Protein AF-A0A9D6MM96-F1 (afdb_monomer)

Nearest PDB structures (foldseek):
  2ix8-assembly1_A  TM=4.034E-01  e=6.860E+00  Saccharomyces cerevisiae
  4tx5-assembly1_A  TM=1.862E-01  e=7.548E+00  Homo sapiens

Sequence (153 aa):
MTKTASILEHLTSEQLKALLALAAGAGPLADILPAGVAESDQLARLLGEMCPGEPEAGQVLLDTVAAAGAPVAALRGVKEMAKELVAGVADDAHRQAAMLLYHAAVAAAFGTHGVDLSSRPVAARRTLWQELAAALAAHPLGRVFRNAAERVP

Structure (mmCIF, N/CA/C/O backbone):
data_AF-A0A9D6MM96-F1
#
_entry.id   AF-A0A9D6MM96-F1
#
loop_
_atom_site.group_PDB
_atom_site.id
_atom_site.type_symbol
_atom_site.label_atom_id
_atom_site.label_alt_id
_atom_site.label_comp_id
_atom_site.label_asym_id
_atom_site.label_entity_id
_atom_site.label_seq_id
_atom_site.pdbx_PDB_ins_code
_atom_site.Cartn_x
_atom_site.Cartn_y
_atom_site.Cartn_z
_atom_site.occupancy
_atom_site.B_iso_or_equiv
_atom_site.auth_seq_id
_atom_site.auth_comp_id
_atom_site.auth_asym_id
_atom_site.auth_atom_id
_atom_site.pdbx_PDB_model_num
ATOM 1 N N . MET A 1 1 ? 16.838 -21.919 -28.761 1.00 45.03 1 MET A N 1
ATOM 2 C CA . MET A 1 1 ? 15.361 -21.936 -28.681 1.00 45.03 1 MET A CA 1
ATOM 3 C C . MET A 1 1 ? 14.976 -22.115 -27.225 1.00 45.03 1 MET A C 1
ATOM 5 O O . MET A 1 1 ? 15.562 -22.937 -26.534 1.00 45.03 1 MET A O 1
ATOM 9 N N . THR A 1 2 ? 14.122 -21.225 -26.741 1.00 45.59 2 THR A N 1
ATOM 10 C CA . THR A 1 2 ? 13.866 -20.919 -25.331 1.00 45.59 2 THR A CA 1
ATOM 11 C C . THR A 1 2 ? 13.113 -22.062 -24.651 1.00 45.59 2 THR A C 1
ATOM 13 O O . THR A 1 2 ? 12.047 -22.467 -25.104 1.00 45.59 2 THR A O 1
ATOM 16 N N . LYS A 1 3 ? 13.671 -22.574 -23.548 1.00 51.59 3 LYS A N 1
ATOM 17 C CA . LYS A 1 3 ? 13.192 -23.734 -22.767 1.00 51.59 3 LYS A CA 1
ATOM 18 C C . LYS A 1 3 ? 11.700 -23.653 -22.390 1.00 51.59 3 LYS A C 1
ATOM 20 O O . LYS A 1 3 ? 11.045 -24.675 -22.243 1.00 51.59 3 LYS A O 1
ATOM 25 N N . THR A 1 4 ? 11.158 -22.440 -22.303 1.00 51.16 4 THR A N 1
ATOM 26 C CA . THR A 1 4 ? 9.756 -22.132 -21.995 1.00 51.16 4 THR A CA 1
ATOM 27 C C . THR A 1 4 ? 8.776 -22.548 -23.098 1.00 51.16 4 THR A C 1
ATOM 29 O O . THR A 1 4 ? 7.692 -23.025 -22.785 1.00 51.16 4 THR A O 1
ATOM 32 N N . ALA A 1 5 ? 9.152 -22.428 -24.377 1.00 54.38 5 ALA A N 1
ATOM 33 C CA . ALA A 1 5 ? 8.277 -22.804 -25.494 1.00 54.38 5 ALA A CA 1
ATOM 34 C C . ALA A 1 5 ? 8.068 -24.327 -25.561 1.00 54.38 5 ALA A C 1
ATOM 36 O O . ALA A 1 5 ? 6.955 -24.797 -25.761 1.00 54.38 5 ALA A O 1
ATOM 37 N N . SER A 1 6 ? 9.124 -25.093 -25.273 1.00 55.19 6 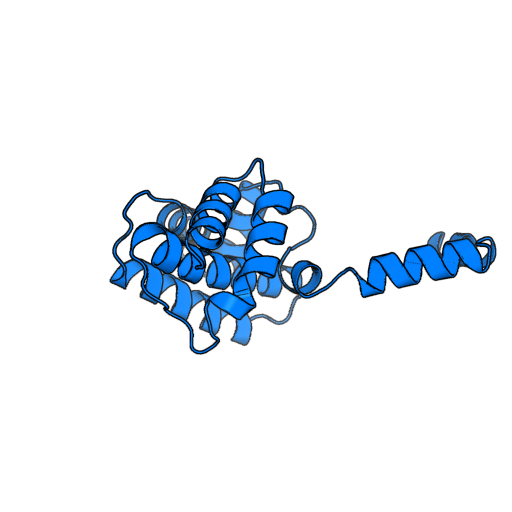SER A N 1
ATOM 38 C CA . SER A 1 6 ? 9.087 -26.560 -25.268 1.00 55.19 6 SER A CA 1
ATOM 39 C C . SER A 1 6 ? 8.229 -27.137 -24.134 1.00 55.19 6 SER A C 1
ATOM 41 O O . SER A 1 6 ? 7.628 -28.194 -24.297 1.00 55.19 6 SER A O 1
ATOM 43 N N . ILE A 1 7 ? 8.120 -26.444 -22.996 1.00 60.44 7 ILE A N 1
ATOM 44 C CA . ILE A 1 7 ? 7.280 -26.886 -21.870 1.00 60.44 7 ILE A CA 1
ATOM 45 C C . ILE A 1 7 ? 5.791 -26.706 -22.196 1.00 60.44 7 ILE A C 1
ATOM 47 O O . ILE A 1 7 ? 4.982 -27.549 -21.819 1.00 60.44 7 ILE A O 1
ATOM 51 N N . LEU A 1 8 ? 5.430 -25.650 -22.933 1.00 59.12 8 LEU A N 1
ATOM 52 C CA . LEU A 1 8 ? 4.040 -25.365 -23.300 1.00 59.12 8 LEU A CA 1
ATOM 53 C C . LEU A 1 8 ? 3.462 -26.390 -24.288 1.00 59.12 8 LEU A C 1
ATOM 55 O O . LEU A 1 8 ? 2.279 -26.705 -24.209 1.00 59.12 8 LEU A O 1
ATOM 59 N N . GLU A 1 9 ? 4.295 -26.957 -25.164 1.00 68.06 9 GLU A N 1
ATOM 60 C CA . GLU A 1 9 ? 3.892 -27.959 -26.166 1.00 68.06 9 GLU A CA 1
ATOM 61 C C . GLU A 1 9 ? 3.523 -29.329 -25.567 1.00 68.06 9 GLU A C 1
ATOM 63 O O . GLU A 1 9 ? 2.843 -30.119 -26.218 1.00 68.06 9 GLU A O 1
ATOM 68 N N . HIS A 1 10 ? 3.937 -29.612 -24.327 1.00 72.94 10 HIS A N 1
ATOM 69 C CA . HIS A 1 10 ? 3.707 -30.901 -23.658 1.00 72.94 10 HIS A CA 1
ATOM 70 C C . HIS A 1 10 ? 2.579 -30.862 -22.616 1.00 72.94 10 HIS A C 1
ATOM 72 O O . HIS A 1 10 ? 2.313 -31.868 -21.955 1.00 72.94 10 HIS A O 1
ATOM 78 N N . LEU A 1 11 ? 1.917 -29.716 -22.441 1.00 77.38 11 LEU A N 1
ATOM 79 C CA . LEU A 1 11 ? 0.817 -29.586 -21.491 1.00 77.38 11 LEU A CA 1
ATOM 80 C C . LEU A 1 11 ? -0.481 -30.116 -22.097 1.00 77.38 11 LEU A C 1
ATOM 82 O O . LEU A 1 11 ? -0.872 -29.773 -23.211 1.00 77.38 11 LEU A O 1
ATOM 86 N N . THR A 1 12 ? -1.189 -30.933 -21.325 1.00 84.12 12 THR A N 1
ATOM 87 C CA . THR A 1 12 ? -2.539 -31.369 -21.691 1.00 84.12 12 THR A CA 1
ATOM 88 C C . THR A 1 12 ? -3.513 -30.190 -21.665 1.00 84.12 12 THR A C 1
ATOM 90 O O . THR A 1 12 ? -3.302 -29.204 -20.958 1.00 84.12 12 THR A O 1
ATOM 93 N N . SER A 1 13 ? -4.628 -30.303 -22.394 1.00 73.62 13 SER A N 1
ATOM 94 C CA . SER A 1 13 ? -5.652 -29.247 -22.439 1.00 73.62 13 SER A CA 1
ATOM 95 C C . SER A 1 13 ? -6.181 -28.875 -21.044 1.00 73.62 13 SER A C 1
ATOM 97 O O . SER A 1 13 ? -6.422 -27.703 -20.771 1.00 73.62 13 SER A O 1
ATOM 99 N N . GLU A 1 14 ? -6.275 -29.841 -20.126 1.00 68.56 14 GLU A N 1
ATOM 100 C CA . GLU A 1 14 ? -6.685 -29.598 -18.737 1.00 68.56 14 GLU A CA 1
ATOM 101 C C . GLU A 1 14 ? -5.603 -28.886 -17.910 1.00 68.56 14 GLU A C 1
ATOM 103 O O . GLU A 1 14 ? -5.920 -27.991 -17.131 1.00 68.56 14 GLU A O 1
ATOM 108 N N . GLN A 1 15 ? -4.317 -29.190 -18.118 1.00 73.62 15 GLN A N 1
ATOM 109 C CA . GLN A 1 15 ? -3.221 -28.453 -17.472 1.00 73.62 15 GLN A CA 1
ATOM 110 C C . GLN A 1 15 ? -3.101 -27.024 -18.009 1.00 73.62 15 GLN A C 1
ATOM 112 O O . GLN A 1 15 ? -2.834 -26.099 -17.244 1.00 73.62 15 GLN A O 1
ATOM 117 N N . LEU A 1 16 ? -3.344 -26.828 -19.308 1.00 79.56 16 LEU A N 1
ATOM 118 C CA . LEU A 1 16 ? -3.378 -25.505 -19.919 1.00 79.56 16 LEU A CA 1
ATOM 119 C C . LEU A 1 16 ? -4.558 -24.686 -19.379 1.00 79.56 16 LEU A C 1
ATOM 121 O O . LEU A 1 16 ? -4.372 -23.531 -19.015 1.00 79.56 16 LEU A O 1
ATOM 125 N N . LYS A 1 17 ? -5.751 -25.286 -19.247 1.00 63.22 17 LYS A N 1
ATOM 126 C CA . LYS A 1 17 ? -6.907 -24.651 -18.592 1.00 63.22 17 LYS A CA 1
ATOM 127 C C . LYS A 1 17 ? -6.634 -24.331 -17.128 1.00 63.22 17 LYS A C 1
ATOM 129 O O . LYS A 1 17 ? -7.011 -23.256 -16.689 1.00 63.22 17 LYS A O 1
ATOM 134 N N . ALA A 1 18 ? -5.976 -25.221 -16.386 1.00 65.56 18 ALA A N 1
ATOM 135 C CA . ALA A 1 18 ? -5.613 -24.973 -14.994 1.00 65.56 18 ALA A CA 1
ATOM 136 C C . ALA A 1 18 ? -4.621 -23.808 -14.868 1.00 65.56 18 ALA A C 1
ATOM 138 O O . ALA A 1 18 ? -4.817 -22.941 -14.025 1.00 65.56 18 ALA A O 1
ATOM 139 N N . LEU A 1 19 ? -3.611 -23.732 -15.741 1.00 70.44 19 LEU A N 1
ATOM 140 C CA . LEU A 1 19 ? -2.678 -22.602 -15.803 1.00 70.44 19 LEU A CA 1
ATOM 141 C C . LEU A 1 19 ? -3.362 -21.303 -16.226 1.00 70.44 19 LEU A C 1
ATOM 143 O O . LEU A 1 19 ? -3.107 -20.265 -15.627 1.00 70.44 19 LEU A O 1
ATOM 147 N N . LEU A 1 20 ? -4.252 -21.353 -17.218 1.00 67.94 20 LEU A N 1
ATOM 148 C CA . LEU A 1 20 ? -5.038 -20.199 -17.652 1.00 67.94 20 LEU A CA 1
ATOM 149 C C . LEU A 1 20 ? -6.027 -19.751 -16.578 1.00 67.94 20 LEU A C 1
ATOM 151 O O . LEU A 1 20 ? -6.221 -18.558 -16.419 1.00 67.94 20 LEU A O 1
ATOM 155 N N . ALA A 1 21 ? -6.615 -20.669 -15.813 1.00 58.38 21 ALA A N 1
ATOM 156 C CA . ALA A 1 21 ? -7.458 -20.348 -14.666 1.00 58.38 21 ALA A CA 1
ATOM 157 C C . ALA A 1 21 ? -6.634 -19.752 -13.515 1.00 58.38 21 ALA A C 1
ATOM 159 O O . ALA A 1 21 ? -7.093 -18.820 -12.863 1.00 58.38 21 ALA A O 1
ATOM 160 N N . LEU A 1 22 ? -5.404 -20.231 -13.302 1.00 57.31 22 LEU A N 1
ATOM 161 C CA . LEU A 1 22 ? -4.470 -19.665 -12.328 1.00 57.31 22 LEU A CA 1
ATOM 162 C C . LEU A 1 22 ? -4.024 -18.252 -12.733 1.00 57.31 22 LEU A C 1
ATOM 164 O O . LEU A 1 22 ? -3.988 -17.358 -11.899 1.00 57.31 22 LEU A O 1
ATOM 168 N N . ALA A 1 23 ? -3.734 -18.041 -14.019 1.00 58.88 23 ALA A N 1
ATOM 169 C CA . ALA A 1 23 ? -3.358 -16.748 -14.584 1.00 58.88 23 ALA A CA 1
ATOM 170 C C . ALA A 1 23 ? -4.550 -15.782 -14.685 1.00 58.88 23 ALA A C 1
ATOM 172 O O . ALA A 1 23 ? -4.394 -14.594 -14.447 1.00 58.88 23 ALA A O 1
ATOM 173 N N . ALA A 1 24 ? -5.756 -16.273 -14.969 1.00 53.09 24 ALA A N 1
ATOM 174 C CA . ALA A 1 24 ? -6.988 -15.486 -14.897 1.00 53.09 24 ALA A CA 1
ATOM 175 C C . ALA A 1 24 ? -7.382 -15.166 -13.443 1.00 53.09 24 ALA A C 1
ATOM 177 O O . ALA A 1 24 ? -8.073 -14.183 -13.194 1.00 53.09 24 ALA A O 1
ATOM 178 N N . GLY A 1 25 ? -6.934 -15.990 -12.490 1.00 43.56 25 GLY A N 1
ATOM 179 C CA . GLY A 1 25 ? -6.999 -15.745 -11.050 1.00 43.56 25 GLY A CA 1
ATOM 180 C C . GLY A 1 25 ? -5.856 -14.876 -10.516 1.00 43.56 25 GLY A C 1
ATOM 181 O O . GLY A 1 25 ? -5.935 -14.425 -9.374 1.00 43.56 25 GLY A O 1
ATOM 182 N N . ALA A 1 26 ? -4.829 -14.587 -11.325 1.00 51.66 26 ALA A N 1
ATOM 183 C CA . ALA A 1 26 ? -3.846 -13.545 -11.052 1.00 51.66 26 ALA A CA 1
ATOM 184 C C . ALA A 1 26 ? -4.523 -12.190 -11.293 1.00 51.66 26 ALA A C 1
ATOM 186 O O . ALA A 1 26 ? -4.341 -11.536 -12.314 1.00 51.66 26 ALA A O 1
ATOM 187 N N . GLY A 1 27 ? -5.418 -11.835 -10.375 1.00 56.47 27 GLY A N 1
ATOM 188 C CA . GLY A 1 27 ? -6.161 -10.589 -10.396 1.00 56.47 27 GLY A CA 1
ATOM 189 C C . GLY A 1 27 ? -5.259 -9.373 -10.125 1.00 56.47 27 GLY A C 1
ATOM 190 O O . GLY A 1 27 ? -4.046 -9.431 -10.330 1.00 56.47 27 GLY A O 1
ATOM 191 N N . PRO A 1 28 ? -5.823 -8.276 -9.587 1.00 62.47 28 PRO A N 1
ATOM 192 C CA . PRO A 1 28 ? -5.110 -7.020 -9.314 1.00 62.47 28 PRO A CA 1
ATOM 193 C C . PRO A 1 28 ? -3.791 -7.180 -8.542 1.00 62.47 28 PRO A C 1
ATOM 195 O O . PRO A 1 28 ? -2.936 -6.303 -8.585 1.00 62.47 28 PRO A O 1
ATOM 198 N N . LEU A 1 29 ? -3.623 -8.292 -7.825 1.00 70.56 29 LEU A N 1
ATOM 199 C CA . LEU A 1 29 ? -2.426 -8.633 -7.075 1.00 70.56 29 LEU A CA 1
ATOM 200 C C . LEU A 1 29 ? -1.156 -8.706 -7.939 1.00 70.56 29 LEU A C 1
ATOM 202 O O . LEU A 1 29 ? -0.116 -8.226 -7.498 1.00 70.56 29 LEU A O 1
ATOM 206 N N . ALA A 1 30 ? -1.225 -9.260 -9.155 1.00 66.94 30 ALA A N 1
ATOM 207 C CA . ALA A 1 30 ? -0.062 -9.354 -10.047 1.00 66.94 30 ALA A CA 1
ATOM 208 C C . ALA A 1 30 ? 0.370 -7.981 -10.591 1.00 66.94 30 ALA A C 1
ATOM 210 O O . ALA A 1 30 ? 1.553 -7.749 -10.819 1.00 66.94 30 ALA A O 1
ATOM 211 N N . ASP A 1 31 ? -0.572 -7.045 -10.711 1.00 70.50 31 ASP A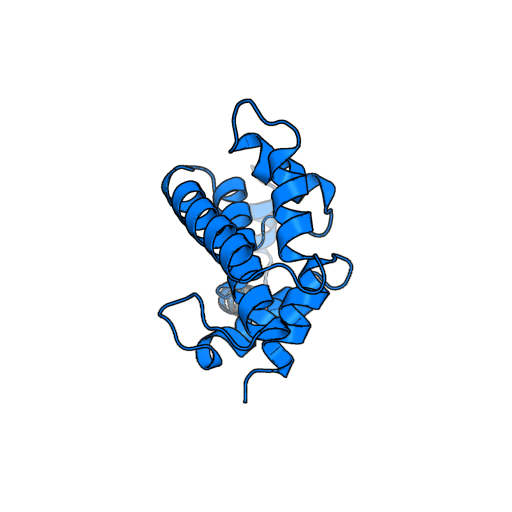 N 1
ATOM 212 C CA . ASP A 1 31 ? -0.299 -5.657 -11.101 1.00 70.50 31 ASP A CA 1
ATOM 213 C C . ASP A 1 31 ? 0.237 -4.807 -9.934 1.00 70.50 31 ASP A C 1
ATOM 215 O O . ASP A 1 31 ? 0.667 -3.674 -10.139 1.00 70.50 31 ASP A O 1
ATOM 219 N N . ILE A 1 32 ? 0.195 -5.325 -8.699 1.00 73.62 32 ILE A N 1
ATOM 220 C CA . ILE A 1 32 ? 0.551 -4.588 -7.474 1.00 73.62 32 ILE A CA 1
ATOM 221 C C . ILE A 1 32 ? 1.780 -5.177 -6.778 1.00 73.62 32 ILE A C 1
ATOM 223 O O . ILE A 1 32 ? 2.507 -4.432 -6.129 1.00 73.62 32 ILE A O 1
ATOM 227 N N . LEU A 1 33 ? 2.030 -6.484 -6.869 1.00 77.19 33 LEU A N 1
ATOM 228 C CA . LEU A 1 33 ? 3.171 -7.126 -6.218 1.00 77.19 33 LEU A CA 1
ATOM 229 C C . LEU A 1 33 ? 4.341 -7.289 -7.192 1.00 77.19 33 LEU A C 1
ATOM 231 O O . LEU A 1 33 ? 4.263 -8.131 -8.089 1.00 77.19 33 LEU A O 1
ATOM 235 N N . PRO A 1 34 ? 5.458 -6.570 -6.980 1.00 70.88 34 PRO A N 1
ATOM 236 C CA . PRO A 1 34 ? 6.691 -6.903 -7.678 1.00 70.88 34 PRO A CA 1
ATOM 237 C C . PRO A 1 34 ? 7.155 -8.338 -7.393 1.00 70.88 34 PRO A C 1
ATOM 239 O O . PRO A 1 34 ? 6.969 -8.891 -6.303 1.00 70.88 34 PRO A O 1
ATOM 242 N N . ALA A 1 35 ? 7.819 -8.952 -8.370 1.00 67.25 35 ALA A N 1
ATOM 243 C CA . ALA A 1 35 ? 8.483 -10.232 -8.152 1.00 67.25 35 ALA A CA 1
ATOM 244 C C . ALA A 1 35 ? 9.581 -10.082 -7.073 1.00 67.25 35 ALA A C 1
ATOM 246 O O . ALA A 1 35 ? 10.459 -9.227 -7.196 1.00 67.25 35 ALA A O 1
ATOM 247 N N . GLY A 1 36 ? 9.535 -10.911 -6.022 1.00 60.66 36 GLY A N 1
ATOM 248 C CA . GLY A 1 36 ? 10.537 -10.925 -4.939 1.00 60.66 36 GLY A CA 1
ATOM 24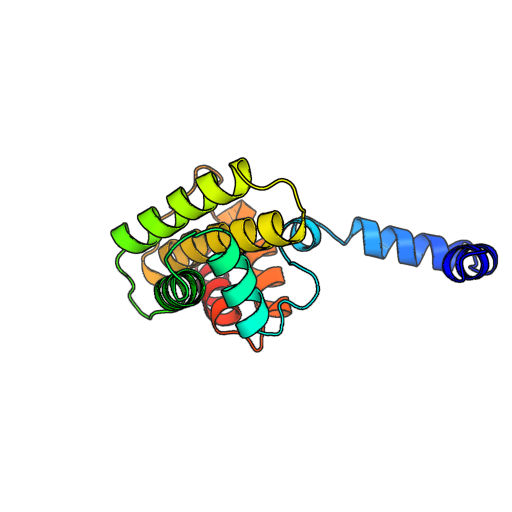9 C C . GLY A 1 36 ? 10.211 -10.084 -3.692 1.00 60.66 36 GLY A C 1
ATOM 250 O O . GLY A 1 36 ? 10.965 -10.097 -2.730 1.00 60.66 36 GLY A O 1
ATOM 251 N N . VAL A 1 37 ? 9.049 -9.424 -3.627 1.00 65.31 37 VAL A N 1
ATOM 252 C CA . VAL A 1 37 ? 8.671 -8.482 -2.536 1.00 65.31 37 VAL A CA 1
ATOM 253 C C . VAL A 1 37 ? 8.507 -9.094 -1.144 1.00 65.31 37 VAL A C 1
ATOM 255 O O . VAL A 1 37 ? 8.345 -8.374 -0.160 1.00 65.31 37 VAL A O 1
ATOM 258 N N . ALA A 1 38 ? 8.607 -10.416 -1.016 1.00 60.50 38 ALA A N 1
ATOM 259 C CA . ALA A 1 38 ? 8.769 -11.031 0.298 1.00 60.50 38 ALA A CA 1
ATOM 260 C C . ALA A 1 38 ? 10.003 -10.475 1.049 1.00 60.50 38 ALA A C 1
ATOM 262 O O . ALA A 1 38 ? 10.044 -10.532 2.277 1.00 60.50 38 ALA A O 1
ATOM 263 N N . GLU A 1 39 ? 10.967 -9.893 0.329 1.00 72.94 39 GLU A N 1
ATOM 264 C CA . GLU A 1 39 ? 12.161 -9.251 0.870 1.00 72.94 39 GLU A CA 1
ATOM 265 C C . GLU A 1 39 ? 11.951 -7.733 1.031 1.00 72.94 39 GLU A C 1
ATOM 267 O O . GLU A 1 39 ? 11.928 -6.976 0.057 1.00 72.94 39 GLU A O 1
ATOM 272 N N . SER A 1 40 ? 11.815 -7.276 2.284 1.00 76.25 40 SER A N 1
ATOM 273 C CA . SER A 1 40 ? 11.608 -5.858 2.638 1.00 76.25 40 SER A CA 1
ATOM 274 C C . SER A 1 40 ? 12.682 -4.936 2.043 1.00 76.25 40 SER A C 1
ATOM 276 O O . SER A 1 40 ? 12.368 -3.834 1.592 1.00 76.25 40 SER A O 1
ATOM 278 N N . ASP A 1 41 ? 13.929 -5.405 1.978 1.00 86.56 41 ASP A N 1
ATOM 279 C CA . ASP A 1 41 ? 15.069 -4.643 1.455 1.00 86.56 41 ASP A CA 1
ATOM 280 C C . ASP A 1 41 ? 14.940 -4.378 -0.051 1.00 86.56 41 ASP A C 1
ATOM 282 O O . ASP A 1 41 ? 15.299 -3.304 -0.535 1.00 86.56 41 ASP A O 1
ATOM 286 N N . GLN A 1 42 ? 14.376 -5.326 -0.808 1.00 88.94 42 GLN A N 1
ATOM 287 C CA . GLN A 1 42 ? 14.145 -5.146 -2.239 1.00 88.94 42 GLN A CA 1
ATOM 288 C C . GLN A 1 42 ? 13.074 -4.081 -2.488 1.00 88.94 42 GLN A C 1
ATOM 290 O O . GLN A 1 42 ? 13.245 -3.241 -3.374 1.00 88.94 42 GLN A O 1
ATOM 295 N N . LEU A 1 43 ? 11.987 -4.092 -1.710 1.00 90.12 43 LEU A N 1
ATOM 296 C CA . LEU A 1 43 ? 10.933 -3.085 -1.821 1.00 90.12 43 LEU A CA 1
ATOM 297 C C . LEU A 1 43 ? 11.453 -1.695 -1.433 1.00 90.12 43 LEU A C 1
ATOM 299 O O . LEU A 1 43 ? 11.210 -0.733 -2.160 1.00 90.12 43 LEU A O 1
ATOM 303 N N . ALA A 1 44 ? 12.207 -1.592 -0.335 1.00 91.94 44 ALA A N 1
ATOM 304 C CA . ALA A 1 44 ? 12.833 -0.343 0.090 1.00 91.94 44 ALA A CA 1
ATOM 305 C C . ALA A 1 44 ? 13.784 0.203 -0.986 1.00 91.94 44 ALA A C 1
ATOM 307 O O . ALA A 1 44 ? 13.731 1.389 -1.306 1.00 91.94 44 ALA A O 1
ATOM 308 N N . ARG A 1 45 ? 14.597 -0.665 -1.603 1.00 91.69 45 ARG A N 1
ATOM 309 C CA . ARG A 1 45 ? 15.497 -0.287 -2.699 1.00 91.69 45 ARG A CA 1
ATOM 310 C C . ARG A 1 45 ? 14.736 0.251 -3.910 1.00 91.69 45 ARG A C 1
ATOM 312 O O . ARG A 1 45 ? 15.061 1.338 -4.371 1.00 91.69 45 ARG A O 1
ATOM 319 N N . LEU A 1 46 ? 13.716 -0.468 -4.390 1.00 92.00 46 LEU A N 1
ATOM 320 C CA . LEU A 1 46 ? 12.899 -0.024 -5.529 1.00 92.00 46 LEU A CA 1
ATOM 321 C C . LEU A 1 46 ? 12.246 1.336 -5.253 1.00 92.00 46 LEU A C 1
ATOM 323 O O . LEU A 1 46 ? 12.224 2.203 -6.117 1.00 92.00 46 LEU A O 1
ATOM 327 N N . LEU A 1 47 ? 11.734 1.552 -4.039 1.00 92.12 47 LEU A N 1
ATOM 328 C CA . LEU A 1 47 ? 11.166 2.845 -3.659 1.00 92.12 47 LEU A CA 1
ATOM 329 C C . LEU A 1 47 ? 12.232 3.952 -3.604 1.00 92.12 47 LEU A C 1
ATOM 331 O O . LEU A 1 47 ? 11.987 5.049 -4.098 1.00 92.12 47 LEU A O 1
ATOM 335 N N . GLY A 1 48 ? 13.415 3.661 -3.057 1.00 92.69 48 GLY A N 1
ATOM 336 C CA . GLY A 1 48 ? 14.532 4.608 -2.985 1.00 92.69 48 GLY A CA 1
ATOM 337 C C . GLY A 1 48 ? 15.099 4.993 -4.354 1.00 92.69 48 GLY A C 1
ATOM 338 O O . GLY A 1 48 ? 15.434 6.153 -4.573 1.00 92.69 48 GLY A O 1
ATOM 339 N N . GLU A 1 49 ? 15.141 4.063 -5.310 1.00 92.19 49 GLU A N 1
ATOM 340 C CA . GLU A 1 49 ? 15.592 4.317 -6.688 1.00 92.19 49 GLU A CA 1
ATOM 341 C C . GLU A 1 49 ? 14.717 5.350 -7.419 1.00 92.19 49 GLU A C 1
ATOM 343 O O . GLU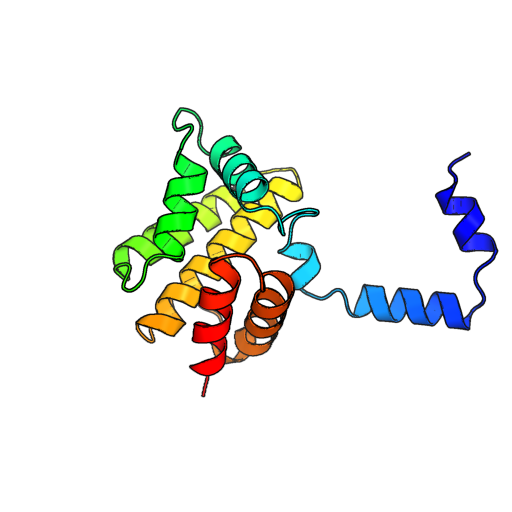 A 1 49 ? 15.204 6.045 -8.312 1.00 92.19 49 GLU A O 1
ATOM 348 N N . MET A 1 50 ? 13.458 5.526 -7.000 1.00 91.25 50 MET A N 1
ATOM 349 C CA . MET A 1 50 ? 12.565 6.554 -7.547 1.00 91.25 50 MET A CA 1
ATOM 350 C C . MET A 1 50 ? 12.685 7.926 -6.859 1.00 91.25 50 MET A C 1
ATOM 352 O O . MET A 1 50 ? 12.088 8.895 -7.330 1.00 91.25 50 MET A O 1
ATOM 356 N N . CYS 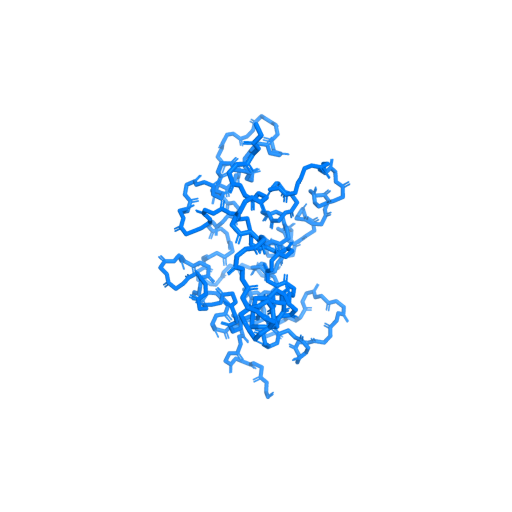A 1 51 ? 13.444 8.029 -5.764 1.00 88.44 51 CYS A N 1
ATOM 357 C CA . CYS A 1 51 ? 13.621 9.243 -4.964 1.00 88.44 51 CYS A CA 1
ATOM 358 C C . CYS A 1 51 ? 15.084 9.729 -5.048 1.00 88.44 51 CYS A C 1
ATOM 360 O O . CYS A 1 51 ? 15.886 9.478 -4.144 1.00 88.44 51 CYS A O 1
ATOM 362 N N . PRO A 1 52 ? 15.481 10.414 -6.140 1.00 79.19 52 PRO A N 1
ATOM 363 C CA . PRO A 1 52 ? 16.873 10.787 -6.358 1.00 79.19 52 PRO A CA 1
ATOM 364 C C . PRO A 1 52 ? 17.374 11.754 -5.279 1.00 79.19 52 PRO A C 1
ATOM 366 O O . PRO A 1 52 ? 16.766 12.789 -5.022 1.00 79.19 52 PRO A O 1
ATOM 369 N N . GLY A 1 53 ? 18.527 11.433 -4.687 1.00 81.25 53 GLY A N 1
ATOM 370 C CA . GLY A 1 53 ? 19.164 12.248 -3.647 1.00 81.25 53 GLY A CA 1
ATOM 371 C C . GLY A 1 53 ? 18.805 11.856 -2.211 1.00 81.25 53 GLY A C 1
ATOM 372 O O . GLY A 1 53 ? 19.415 12.387 -1.287 1.00 81.25 53 GLY A O 1
ATOM 373 N N . GLU A 1 54 ? 17.896 10.896 -2.015 1.00 85.25 54 GLU A N 1
ATOM 374 C CA . GLU A 1 54 ? 17.472 10.425 -0.694 1.00 85.25 54 GLU A CA 1
ATOM 375 C C . GLU A 1 54 ? 17.602 8.893 -0.588 1.00 85.25 54 GLU A C 1
ATOM 377 O O . GLU A 1 54 ? 16.632 8.163 -0.794 1.00 85.25 54 GLU A O 1
ATOM 382 N N . PRO A 1 55 ? 18.795 8.364 -0.257 1.00 75.25 55 PRO A N 1
ATOM 383 C CA . PRO A 1 55 ? 19.059 6.920 -0.281 1.00 75.25 55 PRO A CA 1
ATOM 384 C C . PRO A 1 55 ? 18.195 6.110 0.699 1.00 75.25 55 PRO A C 1
ATOM 386 O O . PRO A 1 55 ? 17.994 4.916 0.498 1.00 75.25 55 PRO A O 1
ATOM 389 N N . GLU A 1 56 ? 17.660 6.751 1.740 1.00 88.69 56 GLU A N 1
ATOM 390 C CA . GLU A 1 56 ? 16.813 6.120 2.759 1.00 88.69 56 GLU A CA 1
ATOM 391 C C . GLU A 1 56 ? 15.309 6.337 2.519 1.00 88.69 56 GLU A C 1
ATOM 393 O O . GLU A 1 56 ? 14.490 5.782 3.254 1.00 88.69 56 GLU A O 1
ATOM 398 N N . ALA A 1 57 ? 14.918 7.102 1.489 1.00 90.75 57 ALA A N 1
ATOM 399 C CA . ALA A 1 57 ? 13.522 7.485 1.257 1.00 90.75 57 ALA A CA 1
ATOM 400 C C . ALA A 1 57 ? 12.584 6.275 1.192 1.00 90.75 57 ALA A C 1
ATOM 402 O O . ALA A 1 57 ? 11.517 6.278 1.805 1.00 90.75 57 ALA A O 1
ATOM 403 N N . GLY A 1 58 ? 13.003 5.205 0.511 1.00 92.00 58 GLY A N 1
ATOM 404 C CA . GLY A 1 58 ? 12.205 3.989 0.401 1.00 92.00 58 GLY A CA 1
ATOM 405 C C . GLY A 1 58 ? 11.899 3.344 1.752 1.00 92.00 58 GLY A C 1
ATOM 406 O O . GLY A 1 58 ? 10.747 3.001 2.017 1.00 92.00 58 GLY A O 1
ATOM 407 N N . GLN A 1 59 ? 12.893 3.241 2.638 1.00 94.19 59 GLN A N 1
ATOM 408 C CA . GLN A 1 59 ? 12.691 2.681 3.975 1.00 94.19 59 GLN A CA 1
ATOM 409 C C . GLN A 1 59 ? 11.828 3.605 4.842 1.00 94.19 59 GLN A C 1
ATOM 411 O O . GLN A 1 59 ? 10.893 3.139 5.488 1.00 94.19 59 GLN A O 1
ATOM 416 N N . VAL A 1 60 ? 12.063 4.920 4.790 1.00 94.69 60 VAL A N 1
ATOM 417 C CA . VAL A 1 60 ? 11.273 5.920 5.530 1.00 94.69 60 VAL A CA 1
ATOM 418 C C . VAL A 1 60 ? 9.791 5.862 5.146 1.00 94.69 60 VAL A C 1
ATOM 420 O O . VAL A 1 60 ? 8.915 5.934 6.014 1.00 94.69 60 VAL A O 1
ATOM 423 N N . LEU A 1 61 ? 9.486 5.699 3.858 1.00 95.31 61 LEU A N 1
ATOM 424 C CA . LEU A 1 61 ? 8.116 5.550 3.367 1.00 95.31 61 LEU A CA 1
ATOM 425 C C . LEU A 1 61 ? 7.454 4.278 3.911 1.00 95.31 61 LEU A C 1
ATOM 427 O O . LEU A 1 61 ? 6.312 4.337 4.376 1.00 95.31 61 LEU A O 1
ATOM 431 N N . LEU A 1 62 ? 8.172 3.150 3.896 1.00 94.81 62 LEU A N 1
ATOM 432 C CA . LEU A 1 62 ? 7.689 1.873 4.428 1.00 94.81 62 LEU A CA 1
ATOM 433 C C . LEU A 1 62 ? 7.467 1.920 5.943 1.00 94.81 62 LEU A C 1
ATOM 435 O O . LEU A 1 62 ? 6.420 1.483 6.426 1.00 94.81 62 LEU A O 1
ATOM 439 N N . ASP A 1 63 ? 8.402 2.503 6.688 1.00 95.19 63 ASP A N 1
ATOM 440 C CA . ASP A 1 63 ? 8.292 2.667 8.135 1.00 95.19 63 ASP A CA 1
ATOM 441 C C . ASP A 1 63 ? 7.114 3.574 8.491 1.00 95.19 63 ASP A C 1
ATOM 443 O O . ASP A 1 63 ? 6.341 3.263 9.397 1.00 95.19 63 ASP A O 1
ATOM 447 N N . THR A 1 64 ? 6.903 4.650 7.727 1.00 95.81 64 THR A N 1
ATOM 448 C CA . THR A 1 64 ? 5.776 5.571 7.928 1.00 95.81 64 THR A CA 1
ATOM 449 C C . THR A 1 64 ? 4.429 4.863 7.782 1.00 95.81 64 THR A C 1
ATOM 451 O O . THR A 1 64 ? 3.535 5.081 8.599 1.00 95.81 64 THR A O 1
ATOM 454 N N . VAL A 1 65 ? 4.254 4.004 6.770 1.00 96.19 65 VAL A N 1
ATOM 455 C CA . VAL A 1 65 ? 2.988 3.266 6.590 1.00 96.19 65 VAL A CA 1
ATOM 456 C C . VAL A 1 65 ? 2.833 2.105 7.574 1.00 96.19 65 VAL A C 1
ATOM 458 O O . VAL A 1 65 ? 1.705 1.744 7.911 1.00 96.19 65 VAL A O 1
ATOM 461 N N . ALA A 1 66 ? 3.938 1.522 8.048 1.00 95.25 66 ALA A N 1
ATOM 462 C CA . ALA A 1 66 ? 3.932 0.412 9.000 1.00 95.25 66 ALA A CA 1
ATOM 463 C C . ALA A 1 66 ? 3.855 0.858 10.474 1.00 95.25 66 ALA A C 1
ATOM 465 O O . ALA A 1 66 ? 3.532 0.038 11.345 1.00 95.25 66 ALA A O 1
ATOM 466 N N . ALA A 1 67 ? 4.142 2.131 10.760 1.00 95.19 67 ALA A N 1
ATOM 467 C CA . ALA A 1 67 ? 4.143 2.693 12.100 1.00 95.19 67 ALA A CA 1
ATOM 468 C C . ALA A 1 67 ? 2.745 2.671 12.731 1.00 95.19 67 ALA A C 1
ATOM 470 O O . ALA A 1 67 ? 1.755 3.163 12.178 1.00 95.19 67 ALA A O 1
ATOM 471 N N . ALA A 1 68 ? 2.673 2.132 13.949 1.00 88.44 68 ALA A N 1
ATOM 472 C CA . ALA A 1 68 ? 1.450 2.149 14.734 1.00 88.44 68 ALA A CA 1
ATOM 473 C C . ALA A 1 68 ? 1.059 3.603 15.048 1.00 88.44 68 ALA A C 1
ATOM 475 O O . ALA A 1 68 ? 1.810 4.329 15.693 1.00 88.44 68 ALA A O 1
ATOM 476 N N . GLY A 1 69 ? -0.120 4.028 14.590 1.00 90.25 69 GLY A N 1
ATOM 477 C CA . GLY A 1 69 ? -0.628 5.373 14.867 1.00 90.25 69 GLY A CA 1
ATOM 478 C C . GLY A 1 69 ? -0.047 6.487 13.993 1.00 90.25 69 GLY A C 1
ATOM 479 O O . GLY A 1 69 ? -0.204 7.652 14.353 1.00 90.25 69 GLY A O 1
ATOM 480 N N . ALA A 1 70 ? 0.574 6.169 12.849 1.00 94.06 70 ALA A N 1
ATOM 481 C CA . ALA A 1 70 ? 1.015 7.177 11.883 1.00 94.06 70 ALA A CA 1
ATOM 482 C C . ALA A 1 70 ? -0.103 8.209 11.602 1.00 94.06 70 ALA A C 1
ATOM 484 O O . ALA A 1 70 ? -1.242 7.807 11.324 1.00 94.06 70 ALA A O 1
ATOM 485 N N . PRO A 1 71 ? 0.170 9.528 11.676 1.00 97.00 71 PRO A N 1
ATOM 486 C CA . PRO A 1 71 ? -0.856 10.543 11.465 1.00 97.00 71 PRO A CA 1
ATOM 487 C C . PRO A 1 71 ? -1.499 10.430 10.080 1.00 97.00 71 PRO A C 1
ATOM 489 O O . PRO A 1 71 ? -0.809 10.251 9.076 1.00 97.00 71 PRO A O 1
ATOM 492 N N . VAL A 1 72 ? -2.818 10.636 9.992 1.00 97.25 72 VAL A N 1
ATOM 493 C CA . VAL A 1 72 ? -3.558 10.592 8.713 1.00 97.25 72 VAL A CA 1
ATOM 494 C C . VAL A 1 72 ? -2.965 11.549 7.670 1.00 97.25 72 VAL A C 1
ATOM 496 O O . VAL A 1 72 ? -2.954 11.233 6.483 1.00 97.25 72 VAL A O 1
ATOM 499 N N . ALA A 1 73 ? -2.446 12.705 8.096 1.00 97.06 73 ALA A N 1
ATOM 500 C CA . ALA A 1 73 ? -1.783 13.658 7.208 1.00 97.06 73 ALA A CA 1
ATOM 501 C C . ALA A 1 73 ? -0.500 13.086 6.576 1.00 97.06 73 ALA A C 1
ATOM 503 O O . ALA A 1 73 ? -0.299 13.250 5.375 1.00 97.06 73 ALA A O 1
ATOM 504 N N . ALA A 1 74 ? 0.316 12.362 7.349 1.00 97.06 74 ALA A N 1
ATOM 505 C CA . ALA A 1 74 ? 1.517 11.701 6.842 1.00 97.06 74 ALA A CA 1
ATOM 506 C C . ALA A 1 74 ? 1.150 10.594 5.844 1.00 97.06 74 ALA A C 1
ATOM 508 O O . ALA A 1 74 ? 1.671 10.561 4.734 1.00 97.06 74 ALA A O 1
ATOM 509 N N . LEU A 1 75 ? 0.162 9.759 6.185 1.00 97.94 75 LEU A N 1
ATOM 510 C CA . LEU A 1 75 ? -0.342 8.704 5.296 1.00 97.94 75 LEU A CA 1
ATOM 511 C C . LEU A 1 75 ? -0.920 9.271 3.991 1.00 97.94 75 LEU A C 1
ATOM 513 O O . LEU A 1 75 ? -0.736 8.694 2.920 1.00 97.94 75 LEU A O 1
ATOM 517 N N . ARG A 1 76 ? -1.584 10.431 4.050 1.00 97.62 76 ARG A N 1
ATOM 518 C CA . ARG A 1 76 ? -2.037 11.151 2.854 1.00 97.62 76 ARG A CA 1
ATOM 519 C C . ARG A 1 76 ? -0.861 11.621 2.002 1.00 97.62 76 ARG A C 1
ATOM 521 O O . ARG A 1 76 ? -0.926 11.454 0.789 1.00 97.62 76 ARG A O 1
ATOM 528 N N . GLY A 1 77 ? 0.188 12.164 2.620 1.00 96.88 77 GLY A N 1
ATOM 529 C CA . GLY A 1 77 ? 1.420 12.551 1.929 1.00 96.88 77 GLY A CA 1
ATOM 530 C C . GLY A 1 77 ? 2.050 11.373 1.186 1.00 96.88 77 GLY A C 1
ATOM 531 O O . GLY A 1 77 ? 2.266 11.460 -0.019 1.00 96.88 77 GLY A O 1
ATOM 532 N N . VAL A 1 78 ? 2.226 10.237 1.870 1.00 97.06 78 VAL A N 1
ATOM 533 C CA . VAL A 1 78 ? 2.751 9.003 1.258 1.00 97.06 78 VAL A CA 1
ATOM 534 C C . VAL A 1 78 ? 1.875 8.536 0.094 1.00 97.06 78 VAL A C 1
ATOM 536 O O . VAL A 1 78 ? 2.388 8.194 -0.967 1.00 97.06 78 VAL A O 1
ATOM 539 N N . LYS A 1 79 ? 0.546 8.553 0.250 1.00 96.62 79 LYS A N 1
ATOM 540 C CA . LYS A 1 79 ? -0.387 8.170 -0.819 1.00 96.62 79 LYS A CA 1
ATO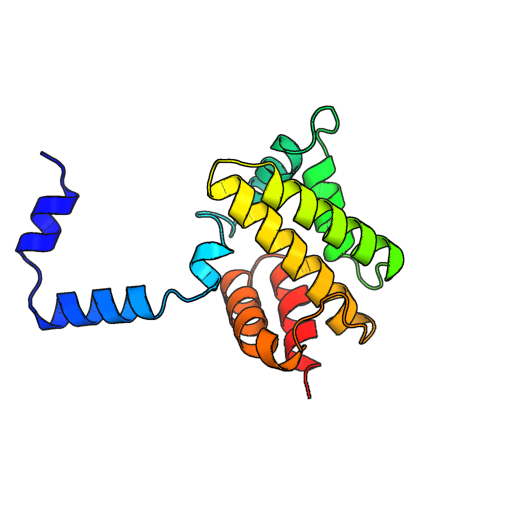M 541 C C . LYS A 1 79 ? -0.249 9.067 -2.058 1.00 96.62 79 LYS A C 1
ATOM 543 O O . LYS A 1 79 ? -0.273 8.548 -3.173 1.00 96.62 79 LYS A O 1
ATOM 548 N N . GLU A 1 80 ? -0.191 10.389 -1.894 1.00 96.44 80 GLU A N 1
ATOM 549 C CA . GLU A 1 80 ? -0.066 11.295 -3.045 1.00 96.44 80 GLU A CA 1
ATOM 550 C C . GLU A 1 80 ? 1.302 11.152 -3.722 1.00 96.44 80 GLU A C 1
ATOM 552 O O . GLU A 1 80 ? 1.342 11.012 -4.941 1.00 96.44 80 GLU A O 1
ATOM 557 N N . MET A 1 81 ? 2.385 11.024 -2.949 1.00 94.94 81 MET A N 1
ATOM 558 C CA . MET A 1 81 ? 3.711 10.712 -3.490 1.00 94.94 81 MET A CA 1
ATOM 559 C C . MET A 1 81 ? 3.697 9.401 -4.286 1.00 94.94 81 MET A C 1
ATOM 561 O O . MET A 1 81 ? 4.130 9.362 -5.431 1.00 94.94 81 MET A O 1
ATOM 565 N N . ALA A 1 82 ? 3.109 8.336 -3.738 1.00 95.12 82 ALA A N 1
ATOM 566 C CA . ALA A 1 82 ? 2.988 7.059 -4.434 1.00 95.12 82 ALA A CA 1
ATOM 567 C C . ALA A 1 82 ? 2.226 7.182 -5.768 1.00 95.12 82 ALA A C 1
ATOM 569 O O . ALA A 1 82 ? 2.596 6.541 -6.748 1.00 95.12 82 ALA A O 1
ATOM 570 N N . LYS A 1 83 ? 1.192 8.032 -5.850 1.00 94.00 83 LYS A N 1
ATOM 571 C CA . LYS A 1 83 ? 0.489 8.295 -7.119 1.00 94.00 83 LYS A CA 1
ATOM 572 C C . LYS A 1 83 ? 1.382 8.983 -8.149 1.00 94.00 83 LYS A C 1
ATOM 574 O O . LYS A 1 83 ? 1.309 8.633 -9.324 1.00 94.00 83 LYS A O 1
ATOM 579 N N . GLU A 1 84 ? 2.173 9.963 -7.724 1.00 93.88 84 GLU A N 1
ATOM 580 C CA . GLU A 1 84 ? 3.117 10.664 -8.599 1.00 93.88 84 GLU A CA 1
ATOM 581 C C . GLU A 1 84 ? 4.185 9.698 -9.123 1.00 93.88 84 GLU A C 1
ATOM 583 O O . GLU A 1 84 ? 4.438 9.657 -10.327 1.00 93.88 84 GLU A O 1
ATOM 588 N N . LEU A 1 85 ? 4.713 8.836 -8.249 1.00 92.69 85 LEU A N 1
ATOM 589 C CA . LEU A 1 85 ? 5.667 7.789 -8.612 1.00 92.69 85 LEU A CA 1
ATOM 590 C C . LEU A 1 85 ? 5.089 6.823 -9.656 1.00 92.69 85 LEU A C 1
ATOM 592 O O . LEU A 1 85 ? 5.713 6.602 -10.690 1.00 92.69 85 LEU A O 1
ATOM 596 N N . VAL A 1 86 ? 3.863 6.318 -9.456 1.00 92.00 86 VAL A N 1
ATOM 597 C CA . VAL A 1 86 ? 3.183 5.446 -10.438 1.00 92.00 86 VAL A CA 1
ATOM 598 C C . VAL A 1 86 ? 3.069 6.112 -11.815 1.00 92.00 86 VAL A C 1
ATOM 600 O O . VAL A 1 86 ? 3.174 5.430 -12.835 1.00 92.00 86 VAL A O 1
ATOM 603 N N . ALA A 1 87 ? 2.845 7.427 -11.869 1.00 89.44 87 ALA A N 1
ATOM 604 C CA . ALA A 1 87 ? 2.733 8.157 -13.129 1.00 89.44 87 ALA A CA 1
ATOM 605 C C . ALA A 1 87 ? 4.092 8.392 -13.815 1.00 89.44 87 ALA A C 1
ATOM 607 O O . ALA A 1 87 ? 4.136 8.487 -15.040 1.00 89.44 87 ALA A O 1
ATOM 608 N N . GLY A 1 88 ? 5.176 8.493 -13.041 1.00 84.31 88 GLY A N 1
ATOM 609 C CA . GLY A 1 88 ? 6.510 8.850 -13.530 1.00 84.31 88 GLY A CA 1
ATOM 610 C C . GLY A 1 88 ? 7.386 7.681 -13.984 1.00 84.31 88 GLY A C 1
ATOM 611 O O . GLY A 1 88 ? 8.344 7.903 -14.722 1.00 84.31 88 GLY A O 1
ATOM 612 N N . VAL A 1 89 ? 7.082 6.448 -13.572 1.00 88.06 89 VAL A N 1
ATOM 613 C CA . VAL A 1 89 ? 7.919 5.273 -13.878 1.00 88.06 89 VAL A CA 1
ATOM 614 C C . VAL A 1 89 ? 7.446 4.506 -15.108 1.00 88.06 89 VAL A C 1
ATOM 616 O O . VAL A 1 89 ? 6.246 4.389 -15.370 1.00 88.06 89 VAL A O 1
ATOM 619 N N . ALA A 1 90 ? 8.405 3.983 -15.876 1.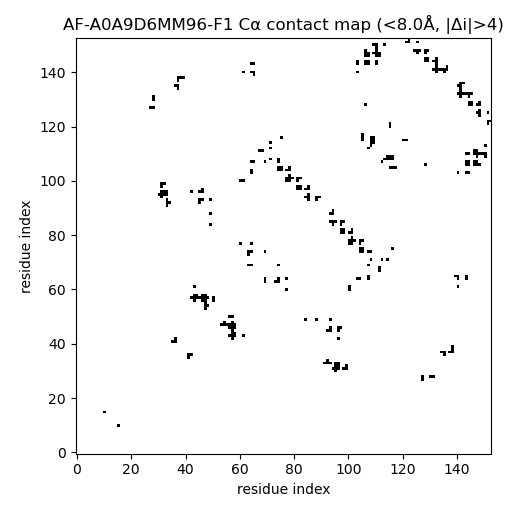00 79.56 90 ALA A N 1
ATOM 620 C CA . ALA A 1 90 ? 8.146 3.237 -17.107 1.00 79.56 90 ALA A CA 1
ATOM 621 C C . ALA A 1 90 ? 8.166 1.719 -16.898 1.00 79.56 90 ALA A C 1
ATOM 623 O O . ALA A 1 90 ? 7.412 1.019 -17.569 1.00 79.56 90 ALA A O 1
ATOM 624 N N . ASP A 1 91 ? 8.996 1.215 -15.986 1.00 89.12 91 ASP A N 1
ATOM 625 C CA . ASP A 1 91 ? 9.123 -0.216 -15.744 1.00 89.12 91 ASP A CA 1
ATOM 626 C C . ASP A 1 91 ? 8.116 -0.732 -14.709 1.00 89.12 91 ASP A C 1
ATOM 628 O O . ASP A 1 91 ? 7.666 -0.020 -13.804 1.00 89.12 91 ASP A O 1
ATOM 632 N N . ASP A 1 92 ? 7.770 -2.007 -14.860 1.00 87.75 92 ASP A N 1
ATOM 633 C CA . ASP A 1 92 ? 6.702 -2.628 -14.086 1.00 87.75 92 ASP A CA 1
ATOM 634 C C . ASP A 1 92 ? 7.080 -2.826 -12.616 1.00 87.75 92 ASP A C 1
ATOM 636 O O . ASP A 1 92 ? 6.226 -2.659 -11.752 1.00 87.75 92 ASP A O 1
ATOM 640 N N . ALA A 1 93 ? 8.349 -3.100 -12.300 1.00 89.50 93 ALA A N 1
ATOM 641 C CA . ALA A 1 93 ? 8.770 -3.361 -10.924 1.00 89.50 93 ALA A CA 1
ATOM 642 C C . ALA A 1 93 ? 8.652 -2.108 -10.043 1.00 89.50 93 ALA A C 1
ATOM 644 O O . ALA A 1 93 ? 8.093 -2.172 -8.944 1.00 89.50 93 ALA A O 1
ATOM 645 N N . HIS A 1 94 ? 9.116 -0.956 -10.534 1.00 92.06 94 HIS A N 1
ATOM 646 C CA . HIS A 1 94 ? 8.953 0.319 -9.836 1.00 92.06 94 HIS A CA 1
ATOM 647 C C . HIS A 1 94 ? 7.483 0.741 -9.773 1.00 92.06 94 HIS A C 1
ATOM 649 O O . HIS A 1 94 ? 7.013 1.196 -8.726 1.00 92.06 94 HIS A O 1
ATOM 655 N N . ARG A 1 95 ? 6.719 0.528 -10.856 1.00 92.00 95 ARG A N 1
ATOM 656 C CA . ARG A 1 95 ? 5.274 0.802 -10.874 1.00 92.00 95 ARG A CA 1
ATOM 657 C C . ARG A 1 95 ? 4.545 -0.002 -9.802 1.00 92.00 95 ARG A C 1
ATOM 659 O O . ARG A 1 95 ? 3.779 0.571 -9.030 1.00 92.00 95 ARG A O 1
ATOM 666 N N . GLN A 1 96 ? 4.798 -1.304 -9.738 1.00 92.12 96 GLN A N 1
ATOM 667 C CA . GLN A 1 96 ? 4.206 -2.209 -8.760 1.00 92.12 96 GLN A CA 1
ATOM 668 C C . GLN A 1 96 ? 4.611 -1.807 -7.332 1.00 92.12 96 GLN A C 1
ATOM 670 O O . GLN A 1 96 ? 3.751 -1.717 -6.459 1.00 92.12 96 GLN A O 1
ATOM 675 N N . ALA A 1 97 ? 5.881 -1.457 -7.090 1.00 93.12 97 ALA A N 1
ATOM 676 C CA . ALA A 1 97 ? 6.341 -0.983 -5.782 1.00 93.12 97 ALA A CA 1
ATOM 677 C C . ALA A 1 97 ? 5.601 0.294 -5.337 1.00 93.12 97 ALA A C 1
ATOM 679 O O . ALA A 1 97 ? 5.110 0.374 -4.207 1.00 93.12 97 ALA A O 1
ATOM 680 N N . ALA A 1 98 ? 5.444 1.266 -6.239 1.00 94.31 98 ALA A N 1
ATOM 681 C CA . ALA A 1 98 ? 4.687 2.485 -5.974 1.00 94.31 98 ALA A CA 1
ATOM 682 C C . ALA A 1 98 ? 3.184 2.206 -5.764 1.00 94.31 98 ALA A C 1
ATOM 684 O O . ALA A 1 98 ? 2.564 2.775 -4.862 1.00 94.31 98 ALA A O 1
ATOM 685 N N . MET A 1 99 ? 2.587 1.287 -6.531 1.00 93.88 99 MET A N 1
ATOM 686 C CA . MET A 1 99 ? 1.197 0.855 -6.332 1.00 93.88 99 MET A CA 1
ATOM 687 C C . MET A 1 99 ? 1.003 0.171 -4.975 1.00 93.88 99 MET A C 1
ATOM 689 O O . MET A 1 99 ? 0.024 0.449 -4.277 1.00 93.88 99 MET A O 1
ATOM 693 N N . LEU A 1 100 ? 1.939 -0.681 -4.559 1.00 94.94 100 LEU A N 1
ATOM 694 C CA . LEU A 1 100 ? 1.903 -1.318 -3.250 1.00 94.94 100 LEU A CA 1
ATOM 695 C C . LEU A 1 100 ? 1.973 -0.281 -2.125 1.00 94.94 100 LEU A C 1
ATOM 697 O O . LEU A 1 100 ? 1.170 -0.344 -1.192 1.00 94.94 100 LEU A O 1
ATOM 701 N N . LEU A 1 101 ? 2.864 0.710 -2.240 1.00 96.25 101 LEU A N 1
ATOM 702 C CA . LEU A 1 101 ? 2.976 1.814 -1.284 1.00 96.25 101 LEU A CA 1
ATOM 703 C C . LEU A 1 101 ? 1.680 2.634 -1.204 1.00 96.25 101 LEU A C 1
ATOM 705 O O . LEU A 1 101 ? 1.201 2.941 -0.109 1.00 96.25 101 LEU A O 1
ATOM 709 N N . TYR A 1 102 ? 1.063 2.928 -2.351 1.00 95.94 102 TYR A N 1
ATOM 710 C CA . TYR A 1 102 ? -0.244 3.582 -2.412 1.00 95.94 102 TYR A CA 1
ATOM 711 C C . TYR A 1 102 ? -1.297 2.791 -1.628 1.00 95.94 102 TYR A C 1
ATOM 713 O O . TYR A 1 102 ? -2.011 3.346 -0.785 1.00 95.94 102 TYR A O 1
ATOM 721 N N . HIS A 1 103 ? -1.394 1.486 -1.884 1.00 95.62 103 HIS A N 1
ATOM 722 C CA . HIS A 1 103 ? -2.361 0.629 -1.209 1.00 95.62 103 HIS A CA 1
ATOM 723 C C . HIS A 1 103 ? -2.072 0.508 0.288 1.00 95.62 103 HIS A C 1
ATOM 725 O O . HIS A 1 103 ? -3.022 0.531 1.075 1.00 95.62 103 HIS A O 1
ATOM 731 N N . ALA A 1 104 ? -0.800 0.439 0.686 1.00 96.56 104 ALA A N 1
ATOM 732 C CA . ALA A 1 104 ? -0.379 0.397 2.081 1.00 96.56 104 ALA A CA 1
ATOM 733 C C . ALA A 1 104 ? -0.780 1.671 2.837 1.00 96.56 104 ALA A C 1
ATOM 735 O O . ALA A 1 104 ? -1.353 1.576 3.918 1.00 96.56 104 ALA A O 1
ATOM 736 N N . ALA A 1 105 ? -0.580 2.857 2.255 1.00 97.69 105 ALA A N 1
ATOM 737 C CA . ALA A 1 105 ? -0.980 4.121 2.873 1.00 97.69 105 ALA A CA 1
ATOM 738 C C . ALA A 1 105 ? -2.504 4.231 3.071 1.00 97.69 105 ALA A C 1
ATOM 740 O O . ALA A 1 105 ? -2.974 4.654 4.131 1.00 97.69 105 ALA A O 1
ATOM 741 N N . VAL A 1 106 ? -3.295 3.805 2.076 1.00 97.06 106 VAL A N 1
ATOM 742 C CA . VAL A 1 106 ? -4.766 3.769 2.186 1.00 97.06 106 VAL A CA 1
ATOM 743 C C . VAL A 1 106 ? -5.206 2.754 3.248 1.00 97.06 106 VAL A C 1
ATOM 745 O O . VAL A 1 106 ? -6.066 3.067 4.071 1.00 97.06 106 VAL A O 1
ATOM 748 N N . ALA A 1 107 ? -4.604 1.561 3.259 1.00 96.81 107 ALA A N 1
ATOM 749 C CA . ALA A 1 107 ? -4.894 0.521 4.241 1.00 96.81 107 ALA A CA 1
ATOM 750 C C . ALA A 1 107 ? -4.537 0.968 5.666 1.00 96.81 107 ALA A C 1
ATOM 752 O O . ALA A 1 107 ? -5.353 0.817 6.569 1.00 96.81 107 ALA A O 1
ATOM 753 N N . ALA A 1 108 ? -3.375 1.590 5.873 1.00 97.50 108 ALA A N 1
ATOM 754 C CA . ALA A 1 108 ? -2.954 2.106 7.173 1.00 97.50 108 ALA A CA 1
ATOM 755 C C . ALA A 1 108 ? -3.925 3.163 7.715 1.00 97.50 108 ALA A C 1
ATOM 757 O O . ALA A 1 108 ? -4.302 3.114 8.890 1.00 97.50 108 ALA A O 1
ATOM 758 N N . ALA A 1 109 ? -4.373 4.087 6.857 1.00 97.19 109 ALA A N 1
ATOM 759 C CA . ALA A 1 109 ? -5.292 5.149 7.252 1.00 97.19 109 ALA A CA 1
ATOM 760 C C . ALA A 1 109 ? -6.671 4.598 7.619 1.00 97.19 109 ALA A C 1
ATOM 762 O O . ALA A 1 109 ? -7.245 4.989 8.638 1.00 97.19 109 ALA A O 1
ATOM 763 N N . PHE A 1 110 ? -7.174 3.646 6.835 1.00 96.81 110 PHE A N 1
ATOM 764 C CA . PHE A 1 110 ? -8.449 3.014 7.125 1.00 96.81 110 PHE A CA 1
ATOM 765 C C . PHE A 1 110 ? -8.360 2.085 8.340 1.00 96.81 110 PHE A C 1
ATOM 767 O O . PHE A 1 110 ? -9.108 2.267 9.293 1.00 96.81 110 PHE A O 1
ATOM 774 N N . GLY A 1 111 ? -7.420 1.141 8.367 1.00 95.31 111 GLY A N 1
ATOM 775 C CA . GLY A 1 111 ? -7.273 0.166 9.451 1.00 95.31 111 GLY A CA 1
ATOM 776 C C . GLY A 1 111 ? -7.046 0.820 10.814 1.00 95.31 111 GLY A C 1
ATOM 777 O O . GLY A 1 111 ? -7.687 0.441 11.794 1.00 95.31 111 GLY A O 1
ATOM 778 N N . THR A 1 112 ? -6.215 1.863 10.874 1.00 94.75 112 THR A N 1
ATOM 779 C CA . THR A 1 112 ? -5.909 2.558 12.135 1.00 94.75 112 THR A CA 1
ATOM 780 C C . THR A 1 112 ? -6.991 3.574 12.503 1.00 94.75 112 THR A C 1
ATOM 782 O O . THR A 1 112 ? -7.520 3.546 13.614 1.00 94.75 112 THR A O 1
ATOM 785 N N . HIS A 1 113 ? -7.374 4.446 11.564 1.00 94.94 113 HIS A N 1
ATOM 786 C CA . HIS A 1 113 ? -8.178 5.642 11.863 1.00 94.94 113 HIS A CA 1
ATOM 787 C C . HIS A 1 113 ? -9.611 5.588 11.327 1.00 94.94 113 HIS A C 1
ATOM 789 O O . HIS A 1 113 ? -10.421 6.446 11.659 1.00 94.94 113 HIS A O 1
ATOM 795 N N . GLY A 1 114 ? -9.950 4.604 10.496 1.00 94.25 114 GLY A N 1
ATOM 796 C CA . GLY A 1 114 ? -11.243 4.524 9.812 1.00 94.25 114 GLY A CA 1
ATOM 797 C C . GLY A 1 114 ? -11.417 5.551 8.690 1.00 94.25 114 GLY A C 1
ATOM 798 O O . GLY A 1 114 ? -12.536 5.766 8.237 1.00 94.25 114 GLY A O 1
ATOM 799 N N . VAL A 1 115 ? -10.336 6.198 8.242 1.00 94.88 115 VAL A N 1
ATOM 800 C CA . VAL A 1 115 ? -10.387 7.243 7.210 1.00 94.88 115 VAL A CA 1
ATOM 801 C C . VAL A 1 115 ? -10.145 6.631 5.834 1.00 94.88 115 VAL A C 1
ATOM 803 O O . VAL A 1 115 ? -9.073 6.080 5.584 1.00 94.88 115 VAL A O 1
ATOM 806 N N . ASP A 1 116 ? -11.105 6.777 4.917 1.00 93.50 116 ASP A N 1
ATOM 807 C CA . ASP A 1 116 ? -10.888 6.448 3.505 1.00 93.50 116 ASP A CA 1
ATOM 808 C C . ASP A 1 116 ? -10.126 7.589 2.817 1.00 93.50 116 ASP A C 1
ATOM 810 O O . ASP A 1 116 ? -10.610 8.716 2.687 1.00 93.50 116 ASP A O 1
ATOM 814 N N . LEU A 1 117 ? -8.892 7.307 2.403 1.00 92.44 117 LEU A N 1
ATOM 815 C CA . LEU A 1 117 ? -8.061 8.259 1.668 1.00 92.44 117 LEU A CA 1
ATOM 816 C C . LEU A 1 117 ? -8.252 8.173 0.154 1.00 92.44 117 LEU A C 1
ATOM 818 O O . LEU A 1 117 ? -7.620 8.937 -0.580 1.00 92.44 117 LEU A O 1
ATOM 822 N N . SER A 1 118 ? -9.067 7.248 -0.339 1.00 87.94 118 SER A N 1
ATOM 823 C CA . SER A 1 118 ? -9.218 6.975 -1.759 1.00 87.94 118 SER A CA 1
ATOM 824 C C . SER A 1 118 ? -10.675 7.127 -2.197 1.00 87.94 118 SER A C 1
ATOM 826 O O . SER A 1 118 ? -11.597 7.094 -1.398 1.00 87.94 118 SER A O 1
ATOM 828 N N . SER A 1 119 ? -10.890 7.362 -3.490 1.00 83.44 119 SER A N 1
ATOM 829 C CA . SER A 1 119 ? -12.224 7.636 -4.036 1.00 83.44 119 SER A CA 1
ATOM 830 C C . SER A 1 119 ? -13.046 6.374 -4.293 1.00 83.44 119 SER A C 1
ATOM 832 O O . SER A 1 119 ? -14.272 6.448 -4.334 1.00 83.44 119 SER A O 1
ATOM 834 N N . ARG A 1 120 ? -12.407 5.208 -4.487 1.00 83.12 120 ARG A N 1
ATOM 835 C CA . ARG A 1 120 ? -13.162 3.941 -4.562 1.00 83.12 120 ARG A CA 1
ATOM 836 C C . ARG A 1 120 ? -13.680 3.566 -3.165 1.00 83.12 120 ARG A C 1
ATOM 838 O O . ARG A 1 120 ? -13.018 3.921 -2.196 1.00 83.12 120 ARG A O 1
ATOM 845 N N . PRO A 1 121 ? -14.777 2.810 -3.034 1.00 84.75 121 PRO A N 1
ATOM 846 C CA . PRO A 1 121 ? -15.278 2.374 -1.730 1.00 84.75 121 PRO A CA 1
ATOM 847 C C . PRO A 1 121 ? -14.342 1.383 -1.023 1.00 84.75 121 PRO A C 1
ATOM 849 O O . PRO A 1 121 ? -13.787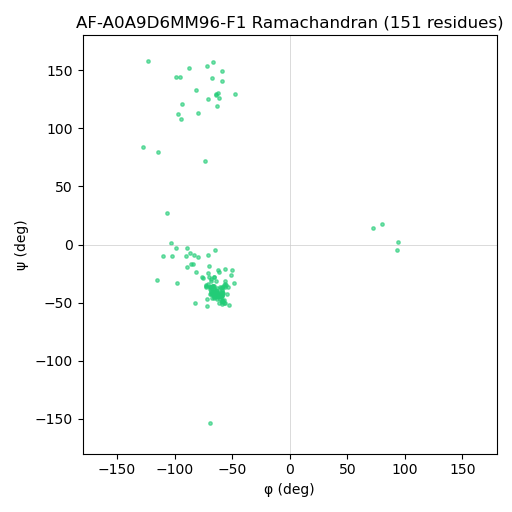 0.489 -1.665 1.00 84.75 121 PRO A O 1
ATOM 852 N N . VAL A 1 122 ? -14.221 1.473 0.307 1.00 87.00 122 VAL A N 1
ATOM 853 C CA . VAL A 1 122 ? -13.440 0.516 1.126 1.00 87.00 122 VAL A CA 1
ATOM 854 C C . VAL A 1 122 ? -13.889 -0.938 0.959 1.00 87.00 122 VAL A C 1
ATOM 856 O O . VAL A 1 122 ? -13.047 -1.830 0.905 1.00 87.00 122 VAL A O 1
ATOM 859 N N . ALA A 1 123 ? -15.191 -1.180 0.768 1.00 87.00 123 ALA A N 1
ATOM 860 C CA . ALA A 1 123 ? -15.736 -2.521 0.545 1.00 87.00 123 ALA A CA 1
ATOM 861 C C . ALA A 1 123 ? -15.141 -3.197 -0.702 1.00 87.00 123 ALA A C 1
ATOM 863 O O . ALA A 1 123 ? -14.824 -4.382 -0.674 1.00 87.00 123 ALA A O 1
ATOM 864 N N . ALA A 1 124 ? -14.891 -2.424 -1.765 1.00 86.75 124 ALA A N 1
ATOM 865 C CA . ALA A 1 124 ? -14.278 -2.926 -2.993 1.00 86.75 124 ALA A CA 1
ATOM 866 C C . ALA A 1 124 ? -12.783 -3.265 -2.833 1.00 86.75 124 ALA A C 1
ATOM 868 O O . ALA A 1 124 ? -12.188 -3.838 -3.741 1.00 86.75 124 ALA A O 1
ATOM 869 N N . ARG A 1 125 ? -12.156 -2.905 -1.702 1.00 88.94 125 ARG A N 1
ATOM 870 C CA . ARG A 1 125 ? -10.742 -3.191 -1.414 1.00 88.94 125 ARG A CA 1
ATOM 871 C C . ARG A 1 125 ? -10.531 -4.358 -0.461 1.00 88.94 125 ARG A C 1
ATOM 873 O O . ARG A 1 125 ? -9.392 -4.794 -0.338 1.00 88.94 125 ARG A O 1
ATOM 880 N N . ARG A 1 126 ? -11.585 -4.879 0.183 1.00 91.31 126 ARG A N 1
ATOM 881 C CA . ARG A 1 126 ? -11.462 -5.964 1.171 1.00 91.31 126 ARG A CA 1
ATOM 882 C C . ARG A 1 126 ? -10.697 -7.158 0.601 1.00 91.31 126 ARG A C 1
ATOM 884 O O . ARG A 1 126 ? -9.715 -7.569 1.206 1.00 91.31 126 ARG A O 1
ATOM 891 N N . THR A 1 127 ? -11.112 -7.661 -0.562 1.00 90.19 127 THR A N 1
ATOM 892 C CA . THR A 1 127 ? -10.474 -8.816 -1.215 1.00 90.19 127 THR A CA 1
ATOM 893 C C . THR A 1 127 ? -9.000 -8.548 -1.504 1.00 90.19 127 THR A C 1
ATOM 895 O O . THR A 1 127 ? -8.146 -9.322 -1.088 1.00 90.19 127 THR A O 1
ATOM 898 N N . LEU A 1 128 ? -8.684 -7.396 -2.104 1.00 90.31 128 LEU A N 1
ATOM 899 C CA . LEU A 1 128 ? -7.302 -7.007 -2.386 1.00 90.31 128 LEU A CA 1
ATOM 900 C C . LEU A 1 128 ? -6.447 -6.937 -1.111 1.00 90.31 128 LEU A C 1
ATOM 902 O O . LEU A 1 128 ? -5.313 -7.405 -1.095 1.00 90.31 128 LEU A O 1
ATOM 906 N N . TRP A 1 129 ? -6.966 -6.361 -0.026 1.00 94.19 129 TRP A N 1
ATOM 907 C CA . TRP A 1 129 ? -6.231 -6.296 1.237 1.00 94.19 129 TRP A CA 1
ATOM 908 C C . TRP A 1 129 ? -6.037 -7.673 1.874 1.00 94.19 129 TRP A C 1
ATOM 910 O O . TRP A 1 129 ? -4.980 -7.921 2.442 1.00 94.19 129 TRP A O 1
ATOM 920 N N . GLN A 1 130 ? -7.002 -8.586 1.756 1.00 93.94 130 GLN A N 1
ATOM 921 C CA . GLN A 1 130 ? -6.838 -9.968 2.220 1.00 93.94 130 GLN A CA 1
ATOM 922 C C . GLN A 1 130 ? -5.741 -10.696 1.435 1.00 93.94 130 GLN A C 1
ATOM 924 O O . GLN A 1 130 ? -4.881 -11.338 2.037 1.00 93.94 130 GLN A O 1
ATOM 929 N N . GLU A 1 131 ? -5.729 -10.547 0.111 1.00 91.06 131 GLU A N 1
ATOM 930 C CA . GLU A 1 131 ? -4.708 -11.133 -0.761 1.00 91.06 131 GLU A CA 1
ATOM 931 C C . GLU A 1 131 ? -3.313 -10.563 -0.467 1.00 91.06 131 GLU A C 1
ATOM 933 O O . GLU A 1 131 ? -2.365 -11.323 -0.271 1.00 91.06 131 GLU A O 1
ATOM 938 N N . LEU A 1 132 ? -3.187 -9.238 -0.339 1.00 92.56 132 LEU A N 1
ATOM 939 C CA . LEU A 1 132 ? -1.927 -8.583 0.025 1.00 92.56 132 LEU A CA 1
ATOM 940 C C . LEU A 1 132 ? -1.460 -8.975 1.432 1.00 92.56 132 LEU A C 1
ATOM 942 O O . LEU A 1 132 ? -0.271 -9.199 1.641 1.00 92.56 132 LEU A O 1
ATOM 946 N N . ALA A 1 133 ? -2.374 -9.103 2.397 1.00 93.88 133 ALA A N 1
ATOM 947 C CA . ALA A 1 133 ? -2.044 -9.554 3.746 1.00 93.88 133 ALA A CA 1
ATOM 948 C C . ALA A 1 133 ? -1.498 -10.990 3.764 1.00 93.88 133 ALA A C 1
ATOM 950 O O . ALA A 1 133 ? -0.598 -11.288 4.552 1.00 93.88 133 ALA A O 1
ATOM 951 N N . ALA A 1 134 ? -2.036 -11.866 2.911 1.00 91.06 134 ALA A N 1
ATOM 952 C CA . ALA A 1 134 ? -1.569 -13.240 2.763 1.00 91.06 134 ALA A CA 1
ATOM 953 C C . ALA A 1 134 ? -0.209 -13.300 2.054 1.00 91.06 134 ALA A C 1
ATOM 955 O O . ALA A 1 134 ? 0.711 -13.952 2.547 1.00 91.06 134 ALA A O 1
ATOM 956 N N . ALA A 1 135 ? -0.054 -12.575 0.944 1.00 88.06 135 ALA A N 1
ATOM 957 C CA . ALA A 1 135 ? 1.192 -12.534 0.181 1.00 88.06 135 ALA A CA 1
ATOM 958 C C . ALA A 1 135 ? 2.359 -11.924 0.977 1.00 88.06 135 ALA A C 1
ATOM 960 O O . ALA A 1 135 ? 3.507 -12.322 0.805 1.00 88.06 135 ALA A O 1
ATOM 961 N N . LEU A 1 136 ? 2.063 -10.986 1.881 1.00 90.50 136 LEU A N 1
ATOM 962 C CA . LEU A 1 136 ? 3.040 -10.260 2.693 1.00 90.50 136 LEU A CA 1
ATOM 963 C C . LEU A 1 136 ? 3.039 -10.713 4.156 1.00 90.50 136 LEU A C 1
ATOM 965 O O . LEU A 1 136 ? 3.381 -9.930 5.038 1.00 90.50 136 LEU A O 1
ATOM 969 N N . ALA A 1 137 ? 2.659 -11.962 4.445 1.00 89.12 137 ALA A N 1
ATOM 970 C CA . ALA A 1 137 ? 2.485 -12.447 5.818 1.00 89.12 137 ALA A CA 1
ATOM 971 C C . ALA A 1 137 ? 3.733 -12.285 6.712 1.00 89.12 137 ALA A C 1
ATOM 973 O O . ALA A 1 137 ? 3.589 -12.075 7.917 1.00 89.12 137 ALA A O 1
ATOM 974 N N . ALA A 1 138 ? 4.936 -12.356 6.128 1.00 87.56 138 ALA A N 1
ATOM 975 C CA . ALA A 1 138 ? 6.214 -12.165 6.820 1.00 87.56 138 ALA A CA 1
ATOM 976 C C . ALA A 1 138 ? 6.713 -10.704 6.831 1.00 87.56 138 ALA A C 1
ATOM 978 O O . ALA A 1 138 ? 7.658 -10.383 7.546 1.00 87.56 138 ALA A O 1
ATOM 979 N N . HIS A 1 139 ? 6.080 -9.808 6.069 1.00 90.38 139 HIS A N 1
ATOM 980 C CA . HIS A 1 139 ? 6.462 -8.402 5.954 1.00 90.38 139 HIS A CA 1
ATOM 981 C C . HIS A 1 139 ? 5.571 -7.531 6.863 1.00 90.38 139 HIS A C 1
ATOM 983 O O . HIS A 1 139 ? 4.363 -7.767 6.951 1.00 90.38 139 HIS A O 1
ATOM 989 N N . PRO A 1 140 ? 6.094 -6.453 7.486 1.00 92.62 140 PRO A N 1
ATOM 990 C CA . PRO A 1 140 ? 5.285 -5.505 8.264 1.00 92.62 140 PRO A CA 1
ATOM 991 C C . PRO A 1 140 ? 4.004 -4.992 7.580 1.00 92.62 140 PRO A C 1
ATOM 993 O O . PRO A 1 140 ? 2.985 -4.801 8.249 1.00 92.62 140 PRO A O 1
ATOM 996 N N . LEU A 1 141 ? 4.013 -4.831 6.251 1.00 94.19 141 LEU A N 1
ATOM 997 C CA . LEU A 1 141 ? 2.847 -4.405 5.478 1.00 94.19 141 LEU A CA 1
ATOM 998 C C . LEU A 1 141 ? 1.709 -5.431 5.502 1.00 94.19 141 LEU A C 1
ATOM 1000 O O . LEU A 1 141 ? 0.545 -5.039 5.448 1.00 94.19 141 LEU A O 1
ATOM 1004 N N . GLY A 1 142 ? 2.000 -6.726 5.660 1.00 94.19 142 GLY A N 1
ATOM 1005 C CA . GLY A 1 142 ? 0.964 -7.751 5.771 1.00 94.19 142 GLY A CA 1
ATOM 1006 C C . GLY A 1 142 ? 0.018 -7.494 6.945 1.00 94.19 142 GLY A C 1
ATOM 1007 O O . GLY A 1 142 ? -1.194 -7.670 6.823 1.00 94.19 142 GLY A O 1
ATOM 1008 N N . ARG A 1 143 ? 0.544 -6.982 8.068 1.00 95.50 143 ARG A N 1
ATOM 1009 C CA . ARG A 1 143 ? -0.273 -6.561 9.218 1.00 95.50 143 ARG A CA 1
ATOM 1010 C C . ARG A 1 143 ? -1.115 -5.325 8.902 1.00 95.50 143 ARG A C 1
ATOM 1012 O O . ARG A 1 143 ? -2.273 -5.272 9.302 1.00 95.50 143 ARG A O 1
ATOM 1019 N N . VAL A 1 144 ? -0.560 -4.355 8.173 1.00 96.94 144 VAL A N 1
ATOM 1020 C CA . VAL A 1 144 ? -1.287 -3.143 7.749 1.00 96.94 144 VAL A CA 1
ATOM 1021 C C . VAL A 1 144 ? -2.518 -3.520 6.923 1.00 96.94 144 VAL A C 1
ATOM 1023 O O . VAL A 1 144 ? -3.627 -3.076 7.222 1.00 96.94 144 VAL A O 1
ATOM 1026 N N . PHE A 1 145 ? -2.341 -4.392 5.929 1.00 96.81 145 PHE A N 1
ATOM 1027 C CA . PHE A 1 145 ? -3.436 -4.856 5.081 1.00 96.81 145 PHE A CA 1
ATOM 1028 C C . PHE A 1 145 ? -4.461 -5.699 5.841 1.00 96.81 145 PHE A C 1
ATOM 1030 O O . PHE A 1 1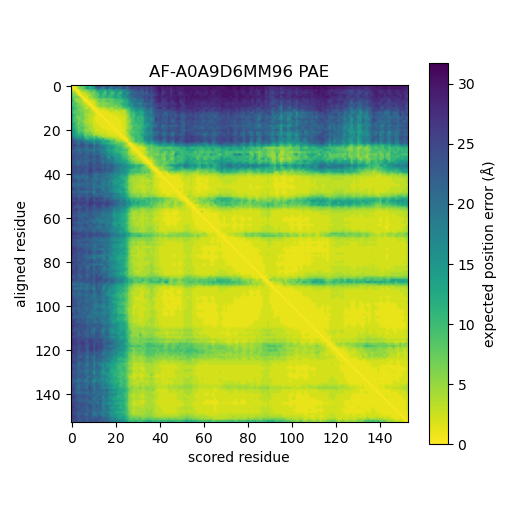45 ? -5.663 -5.503 5.659 1.00 96.81 145 PHE A O 1
ATOM 1037 N N . ARG A 1 146 ? -4.008 -6.579 6.742 1.00 96.94 146 ARG A N 1
ATOM 1038 C CA . ARG A 1 146 ? -4.897 -7.390 7.585 1.00 96.94 146 ARG A CA 1
ATOM 1039 C C . ARG A 1 146 ? -5.812 -6.519 8.444 1.00 96.94 146 ARG A C 1
ATOM 1041 O O . ARG A 1 146 ? -7.028 -6.668 8.372 1.00 96.94 146 ARG A O 1
ATOM 1048 N N . ASN A 1 147 ? -5.237 -5.557 9.167 1.00 95.94 147 ASN A N 1
ATOM 1049 C CA . ASN A 1 147 ? -5.992 -4.642 10.025 1.00 95.94 147 ASN A CA 1
ATOM 1050 C C . ASN A 1 147 ? -7.033 -3.842 9.224 1.00 95.94 147 ASN A C 1
ATOM 1052 O O . ASN A 1 147 ? -8.150 -3.615 9.686 1.00 95.94 147 ASN A O 1
ATOM 1056 N N . ALA A 1 148 ? -6.677 -3.408 8.011 1.00 96.50 148 ALA A N 1
ATOM 1057 C CA . ALA A 1 148 ? -7.602 -2.704 7.132 1.00 96.50 148 ALA A CA 1
ATOM 1058 C C . ALA A 1 148 ? -8.762 -3.601 6.682 1.00 96.50 148 ALA A C 1
ATOM 1060 O O . ALA A 1 148 ? -9.914 -3.173 6.736 1.00 96.50 148 ALA A O 1
ATOM 1061 N N . ALA A 1 149 ? -8.474 -4.841 6.274 1.00 95.94 149 ALA A N 1
ATOM 1062 C CA . ALA A 1 149 ? -9.478 -5.804 5.826 1.00 95.94 149 ALA A CA 1
ATOM 1063 C C . ALA A 1 149 ? -10.471 -6.192 6.933 1.00 95.94 149 ALA A C 1
ATOM 1065 O O . ALA A 1 149 ? -11.672 -6.263 6.667 1.00 95.94 149 ALA A O 1
ATOM 1066 N N . GLU A 1 150 ? -9.983 -6.395 8.160 1.00 95.50 150 GLU A N 1
ATOM 1067 C CA . GLU A 1 150 ? -10.791 -6.735 9.342 1.00 95.50 150 GLU A CA 1
ATOM 1068 C C . GLU A 1 150 ? -11.733 -5.602 9.766 1.00 95.50 150 GLU A C 1
ATOM 1070 O O . GLU A 1 150 ? -12.794 -5.857 10.330 1.00 95.50 150 GLU A O 1
ATOM 1075 N N . ARG A 1 151 ? -11.373 -4.347 9.473 1.00 95.12 151 ARG A N 1
ATOM 1076 C CA . ARG A 1 151 ? -12.193 -3.173 9.799 1.00 95.12 151 ARG A CA 1
ATOM 1077 C C . ARG A 1 151 ? -13.278 -2.874 8.768 1.00 95.12 151 ARG A C 1
ATOM 1079 O O . ARG A 1 151 ? -14.183 -2.087 9.046 1.00 95.12 151 ARG A O 1
ATOM 1086 N N . VAL A 1 152 ? -13.188 -3.439 7.564 1.00 91.56 152 VAL A N 1
ATOM 1087 C CA . VAL A 1 152 ? -14.271 -3.288 6.586 1.00 91.56 152 VAL A CA 1
ATOM 1088 C C . VAL A 1 152 ? -15.526 -3.933 7.195 1.00 91.56 152 VAL A C 1
ATOM 1090 O O . VAL A 1 152 ? -15.408 -5.066 7.662 1.00 91.56 152 VAL A O 1
ATOM 1093 N N . PRO A 1 153 ? -16.689 -3.259 7.205 1.00 81.06 153 PRO A N 1
ATOM 1094 C CA . PRO A 1 153 ? -17.945 -3.806 7.727 1.00 81.06 153 PRO A CA 1
ATOM 1095 C C . PRO A 1 153 ? -18.532 -4.916 6.850 1.00 81.06 153 PRO A C 1
ATOM 1097 O O . PRO A 1 153 ? -18.314 -4.910 5.615 1.00 81.06 153 PRO A O 1
#

Solvent-accessible surface area (backbone atoms only — not comparable to full-atom values): 8244 Å² total; per-residue (Å²): 135,64,74,68,62,64,55,61,75,73,52,50,74,66,56,48,50,52,51,50,49,51,54,69,62,52,46,74,60,62,70,27,52,36,92,69,57,76,37,65,67,56,48,24,46,49,44,13,72,74,36,85,95,36,86,56,48,16,49,53,55,52,49,51,41,54,40,88,82,54,54,64,70,57,32,48,51,50,26,54,50,20,53,53,46,40,72,72,49,87,54,66,56,50,26,7,44,22,44,39,48,27,50,42,16,40,22,29,29,28,36,75,70,69,41,80,77,59,92,69,62,70,75,81,40,34,66,60,23,48,53,49,16,61,72,25,64,91,36,71,59,10,56,33,20,39,46,22,33,72,64,52,131

pLDDT: mean 84.87, std 13.93, range [43.56, 97.94]

Mean predicted aligned error: 8.95 Å

Secondary structure (DSSP, 8-state):
--HHHHHHTT--HHHHHHHHHHHHT--TTTTTS-TTTTSHHHHHHHHHHTSTT-TTHHHHHHHHHHSTT--HHHHHHHHHHHHHHHHH--SHHHHHHHHHHHHHHHHHHHHHH----SSS-GGGGHHHHHHHHHHTTTSHHHHHHHHHHHH--

Foldseek 3Di:
DDPVVVVVVPDDPVRVVVVVVVVVVCPCVVLQDAPPVLDVVVLLCLQCVLVPPCNRRSVVLQCLLLDQPRDLVSLLVQLVVLVVQLVPDDDRRSNNSSSNSNVSSQLSCCLRPVDRSDDDDLVVCLVVLCVCLVVNVVPSSVVSSVSSNVNDD

Radius of gyration: 17.24 Å; Cα contacts (8 Å, |Δi|>4): 187; chains: 1; bounding box: 37×45×44 Å